Protein AF-A0A1E1WI62-F1 (afdb_monomer_lite)

Foldseek 3Di:
DAWDDDPPDDIGGDDDFDWDFAWDDDPPDTDDPPDDHGPDDTDGQDADPDWDWDWDDDPFKIKIWTWRDHDPFKIKIWIWMWGRDVVDPDIDIDIDIDIGGDD

Secondary structure (DSSP, 8-state):
--EE--TTSPPEE-----EEPPBP--SS----SS---BSSS-EE----SS--EEEEE-SSEEEEEEEEE-SSSEEEEEEEEEE--TTSSS-EEEEEEEEEE--

Radius of gyration: 17.81 Å; chains: 1; bounding box: 37×33×52 Å

pLDDT: mean 84.14, std 9.34, range [53.97, 95.62]

InterPro domains:
  IPR011013 Galactose mutarotase-like domain superfamily [SSF74650] (8-90)

Organism: Pectinophora gossypiella (NCBI:txid13191)

Sequence (103 aa):
LKAVHSPGKETTPLNMEFVLYKSQNTPDNNSGAYLFIPEGPASPLSPDAYPEIVITEGPHKATAYTSLLGPRAAEVLLAITVYNNPSLPQTEVEVSSTVLVDP

Structure (mmCIF, N/CA/C/O backbone):
data_AF-A0A1E1WI62-F1
#
_entry.id   AF-A0A1E1WI62-F1
#
loop_
_atom_site.group_PDB
_atom_site.id
_atom_site.type_symbol
_atom_site.label_atom_id
_atom_site.label_alt_id
_atom_site.label_comp_id
_atom_site.label_asym_id
_atom_site.label_entity_id
_atom_site.label_seq_id
_atom_site.pdbx_PDB_ins_code
_atom_site.Cartn_x
_atom_site.Cartn_y
_atom_site.Cartn_z
_atom_site.occupancy
_atom_site.B_iso_or_equiv
_atom_site.auth_seq_id
_atom_site.auth_comp_id
_atom_site.auth_asym_id
_atom_site.auth_atom_id
_atom_site.pdbx_PDB_model_num
ATOM 1 N N . LEU A 1 1 ? -7.363 4.337 0.007 1.00 82.50 1 LEU A N 1
ATOM 2 C CA . LEU A 1 1 ? -7.890 5.163 1.126 1.00 82.50 1 LEU A CA 1
ATOM 3 C C . LEU A 1 1 ? -8.673 6.337 0.538 1.00 82.50 1 LEU A C 1
ATOM 5 O O . LEU A 1 1 ? -8.274 6.783 -0.528 1.00 82.50 1 LEU A O 1
ATOM 9 N N . LYS A 1 2 ? -9.781 6.777 1.162 1.00 86.94 2 LYS A N 1
ATOM 10 C CA . LYS A 1 2 ? -10.623 7.892 0.658 1.00 86.94 2 LYS A CA 1
ATOM 11 C C . LYS A 1 2 ? -10.724 9.093 1.603 1.00 86.94 2 LYS A C 1
ATOM 13 O O . LYS A 1 2 ? -10.921 10.219 1.153 1.00 86.94 2 LYS A O 1
ATOM 18 N N . ALA A 1 3 ? -10.634 8.858 2.907 1.00 88.81 3 ALA A N 1
ATOM 19 C CA . ALA A 1 3 ? -10.672 9.897 3.923 1.00 88.81 3 ALA A CA 1
ATOM 20 C C . ALA A 1 3 ? -10.122 9.358 5.245 1.00 88.81 3 ALA A C 1
ATOM 22 O O . ALA A 1 3 ? -10.103 8.145 5.464 1.00 88.81 3 ALA A O 1
ATOM 23 N N . VAL A 1 4 ? -9.729 10.272 6.127 1.00 86.50 4 VAL A N 1
ATOM 24 C CA . VAL A 1 4 ? -9.417 10.000 7.530 1.00 86.50 4 VAL A CA 1
ATOM 25 C C . VAL A 1 4 ? -10.346 10.841 8.394 1.00 86.50 4 VAL A C 1
ATOM 27 O O . VAL A 1 4 ? -10.499 12.044 8.176 1.00 86.50 4 VAL A O 1
ATOM 30 N N . HIS A 1 5 ? -10.973 10.201 9.376 1.00 85.81 5 HIS A N 1
ATOM 31 C CA . HIS A 1 5 ? -11.833 10.860 10.348 1.00 85.81 5 HIS A CA 1
ATOM 32 C C . HIS A 1 5 ? -11.244 10.690 11.748 1.00 85.81 5 HIS A C 1
ATOM 34 O O . HIS A 1 5 ? -10.886 9.582 12.144 1.00 85.81 5 HIS A O 1
ATOM 40 N N . SER A 1 6 ? -11.157 11.786 12.500 1.00 81.88 6 SER A N 1
ATOM 41 C CA . SER A 1 6 ? -10.803 11.763 13.919 1.00 81.88 6 SER A CA 1
ATOM 42 C C . SER A 1 6 ? -11.988 12.274 14.739 1.00 81.88 6 SER A C 1
ATOM 44 O O . SER A 1 6 ? -12.578 13.287 14.353 1.00 81.88 6 SER A O 1
ATOM 46 N N . PRO A 1 7 ? -12.323 11.640 15.877 1.00 82.12 7 PRO A N 1
ATOM 47 C CA . PRO A 1 7 ? -13.430 12.087 16.714 1.00 82.12 7 PRO A CA 1
ATOM 48 C C . PRO A 1 7 ? -13.296 13.566 17.100 1.00 82.12 7 PRO A C 1
ATOM 50 O O . PRO A 1 7 ? -12.237 14.009 17.546 1.00 82.12 7 PRO A O 1
ATOM 53 N N . GLY A 1 8 ? -14.369 14.338 16.913 1.00 82.00 8 GLY A N 1
ATOM 54 C CA . GLY A 1 8 ? -14.400 15.770 17.233 1.00 82.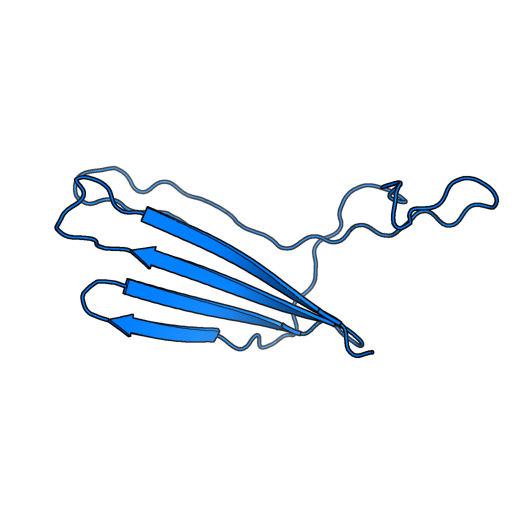00 8 GLY A CA 1
ATOM 55 C C . GLY A 1 8 ? -13.630 16.676 16.263 1.00 82.00 8 GLY A C 1
ATOM 56 O O . GLY A 1 8 ? -13.511 17.869 16.529 1.00 82.00 8 GLY A O 1
ATOM 57 N N . LYS A 1 9 ? -13.118 16.140 15.147 1.00 83.88 9 LYS A N 1
ATOM 58 C CA . LYS A 1 9 ? -12.472 16.908 14.075 1.00 83.88 9 LYS A CA 1
ATOM 59 C C . LYS A 1 9 ? -13.210 16.732 12.751 1.00 83.88 9 LYS A C 1
ATOM 61 O O . LYS A 1 9 ? -13.997 15.804 12.567 1.00 83.88 9 LYS A O 1
ATOM 66 N N . GLU A 1 10 ? -12.932 17.636 11.822 1.00 88.38 10 GLU A N 1
ATOM 67 C CA . GLU A 1 10 ? -13.425 17.533 10.455 1.00 88.38 10 GLU A CA 1
ATOM 68 C C . GLU A 1 10 ? -12.784 16.338 9.732 1.00 88.38 10 GLU A C 1
ATOM 70 O O . GLU A 1 10 ? -11.605 16.021 9.918 1.00 88.38 10 GLU A O 1
ATOM 75 N N . THR A 1 11 ? -13.577 15.651 8.911 1.00 90.38 11 THR A N 1
ATOM 76 C CA . THR A 1 11 ? -13.093 14.559 8.066 1.00 90.38 11 THR A CA 1
ATOM 77 C C . THR A 1 11 ? -12.161 15.115 7.000 1.00 90.38 11 THR A C 1
ATOM 79 O O . THR A 1 11 ? -12.561 15.947 6.192 1.00 90.38 11 THR A O 1
ATOM 82 N N . THR A 1 12 ? -10.929 14.613 6.955 1.00 88.88 12 THR A N 1
ATOM 83 C CA . THR A 1 12 ? -9.954 15.011 5.938 1.00 88.88 12 THR A CA 1
ATOM 84 C C . THR A 1 12 ? -10.054 14.064 4.739 1.00 88.88 12 THR A C 1
ATOM 86 O O . THR A 1 12 ? -9.793 12.866 4.900 1.00 88.88 12 THR A O 1
ATOM 89 N N . PRO A 1 13 ? -10.434 14.544 3.539 1.00 89.81 13 PRO A N 1
ATOM 90 C CA . PRO A 1 13 ? -10.431 13.720 2.336 1.00 89.81 13 PRO A CA 1
ATOM 91 C C . PRO A 1 13 ? -8.995 13.364 1.943 1.00 89.81 13 PRO A C 1
ATOM 93 O O . PRO A 1 13 ? -8.084 14.182 2.051 1.00 89.81 13 PRO A O 1
ATOM 96 N N . LEU A 1 14 ? -8.785 12.130 1.490 1.00 86.94 14 LEU A N 1
ATOM 97 C CA . LEU A 1 14 ? -7.459 11.605 1.176 1.00 86.94 14 LEU A CA 1
ATOM 98 C C . LEU A 1 14 ? -7.598 10.568 0.069 1.00 86.94 14 LEU A C 1
ATOM 100 O O . LEU A 1 14 ? -8.171 9.513 0.311 1.00 86.94 14 LEU A O 1
ATOM 104 N N . ASN A 1 15 ? -7.106 10.857 -1.135 1.00 85.25 15 ASN A N 1
ATOM 105 C CA . ASN A 1 15 ? -7.175 9.914 -2.250 1.00 85.25 15 ASN A CA 1
ATOM 106 C C .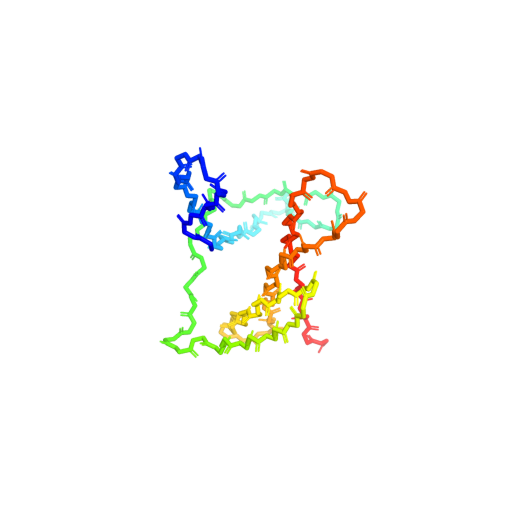 ASN A 1 15 ? -5.831 9.201 -2.416 1.00 85.25 15 ASN A C 1
ATOM 108 O O . ASN A 1 15 ? -4.784 9.842 -2.476 1.00 85.25 15 ASN A O 1
ATOM 112 N N . MET A 1 16 ? -5.872 7.875 -2.454 1.00 85.19 16 MET A N 1
ATOM 113 C CA . MET A 1 16 ? -4.700 7.027 -2.614 1.00 85.19 16 MET A CA 1
ATOM 114 C C . MET A 1 16 ? -4.911 6.129 -3.818 1.00 85.19 16 MET A C 1
ATOM 116 O O . MET A 1 16 ? -5.876 5.364 -3.856 1.00 85.19 16 MET A O 1
ATOM 120 N N . GLU A 1 17 ? -3.978 6.215 -4.758 1.00 83.00 17 GLU A N 1
ATOM 121 C CA . GLU A 1 17 ? -4.035 5.547 -6.051 1.00 83.00 17 GLU A CA 1
ATOM 122 C C . GLU A 1 17 ? -2.718 4.821 -6.319 1.00 83.00 17 GLU A C 1
ATOM 124 O O . GLU A 1 17 ? -1.644 5.291 -5.934 1.00 83.00 17 GLU A O 1
ATOM 129 N N . PHE A 1 18 ? -2.807 3.674 -6.990 1.00 83.19 18 PHE A N 1
ATOM 130 C CA . PHE A 1 18 ? -1.633 2.964 -7.475 1.00 83.19 18 PHE A CA 1
ATOM 131 C C . PHE A 1 18 ? -1.267 3.456 -8.859 1.00 83.19 18 PHE A C 1
ATOM 133 O O . PHE A 1 18 ? -2.110 3.555 -9.750 1.00 83.19 18 PHE A O 1
ATOM 140 N N . VAL A 1 19 ? 0.020 3.718 -9.039 1.00 87.00 19 VAL A N 1
ATOM 141 C CA . VAL A 1 19 ? 0.585 4.135 -10.314 1.00 87.00 19 VAL A CA 1
ATOM 142 C C . VAL A 1 19 ? 1.830 3.319 -10.617 1.00 87.00 19 VAL A C 1
ATOM 144 O O . VAL A 1 19 ? 2.513 2.842 -9.711 1.00 87.00 19 VAL A O 1
ATOM 147 N N . LEU A 1 20 ? 2.127 3.170 -11.902 1.00 87.19 20 LEU A N 1
ATOM 148 C CA . LEU A 1 20 ? 3.299 2.467 -12.400 1.00 87.19 20 LEU A CA 1
ATOM 149 C C . LEU A 1 20 ? 4.108 3.367 -13.330 1.00 87.19 20 LEU A C 1
ATOM 151 O O . LEU A 1 20 ? 3.556 4.095 -14.163 1.00 87.19 20 LEU A O 1
ATOM 155 N N . TYR A 1 21 ? 5.427 3.275 -13.204 1.00 90.12 21 TYR A N 1
ATOM 156 C CA . TYR A 1 21 ? 6.372 3.856 -14.145 1.00 90.12 21 TYR A CA 1
ATOM 157 C C . TYR A 1 21 ? 6.915 2.756 -15.047 1.00 90.12 21 TYR A C 1
ATOM 159 O O . TYR A 1 21 ? 7.362 1.714 -14.567 1.00 90.12 21 TYR A O 1
ATOM 167 N N . LYS A 1 22 ? 6.906 2.995 -16.358 1.00 88.44 22 LYS A N 1
ATOM 168 C CA . LYS A 1 22 ? 7.643 2.151 -17.300 1.00 88.44 22 LYS A CA 1
ATOM 169 C C . LYS A 1 22 ? 9.108 2.562 -17.286 1.00 88.44 22 LYS A C 1
ATOM 171 O O . LYS A 1 22 ? 9.401 3.756 -17.265 1.00 88.44 22 LYS A O 1
ATOM 176 N N . SER A 1 23 ? 10.018 1.592 -17.302 1.00 88.44 23 SER A N 1
ATOM 177 C CA . SER A 1 23 ? 11.441 1.884 -17.485 1.00 88.44 23 SER A CA 1
ATOM 178 C C . SER A 1 23 ? 11.685 2.404 -18.896 1.00 88.44 23 SER A C 1
ATOM 180 O O . SER A 1 23 ? 11.209 1.806 -19.861 1.00 88.44 23 SER A O 1
ATOM 182 N N . GLN A 1 24 ? 12.491 3.457 -19.018 1.00 86.81 24 GLN A N 1
ATOM 183 C CA . GLN A 1 24 ? 13.106 3.813 -20.289 1.00 86.81 24 GLN A CA 1
ATOM 184 C C . GLN A 1 24 ? 13.945 2.631 -20.809 1.00 86.81 24 GLN A C 1
ATOM 186 O O . GLN A 1 24 ? 14.628 1.966 -20.026 1.00 86.81 24 GLN A O 1
ATOM 191 N N . ASN A 1 25 ? 13.865 2.379 -22.120 1.00 84.69 25 ASN A N 1
ATOM 192 C CA . ASN A 1 25 ? 14.613 1.343 -22.840 1.00 84.69 25 ASN A CA 1
ATOM 193 C C . ASN A 1 25 ? 15.345 1.968 -24.042 1.00 84.69 25 ASN A C 1
ATOM 195 O O . ASN A 1 25 ? 14.932 1.837 -25.192 1.00 84.69 25 ASN A O 1
ATOM 199 N N . THR A 1 26 ? 16.417 2.699 -23.754 1.00 87.50 26 THR A N 1
ATOM 200 C CA . THR A 1 26 ? 17.378 3.255 -24.718 1.00 87.50 26 THR A CA 1
ATOM 201 C C . THR A 1 26 ? 18.718 2.510 -24.636 1.00 87.50 26 THR A C 1
ATOM 203 O O . THR A 1 26 ? 18.940 1.776 -23.680 1.00 87.50 26 THR A O 1
ATOM 206 N N . PRO A 1 27 ? 19.639 2.654 -25.602 1.00 83.00 27 PRO A N 1
ATOM 207 C CA . PRO A 1 27 ? 20.902 1.908 -25.576 1.00 83.00 27 PRO A CA 1
ATOM 208 C C . PRO A 1 27 ? 21.765 2.132 -24.320 1.00 83.00 27 PRO A C 1
ATOM 210 O O . PRO A 1 27 ? 22.325 1.168 -23.807 1.00 83.00 27 PRO A O 1
ATOM 213 N N . ASP A 1 28 ? 21.810 3.362 -23.791 1.00 80.50 28 ASP A N 1
ATOM 214 C CA . ASP A 1 28 ? 22.798 3.741 -22.765 1.00 80.50 28 ASP A CA 1
ATOM 215 C C . ASP A 1 28 ? 22.197 4.143 -21.406 1.00 80.50 28 ASP A C 1
ATOM 217 O O . ASP A 1 28 ? 22.886 4.077 -20.392 1.00 80.50 2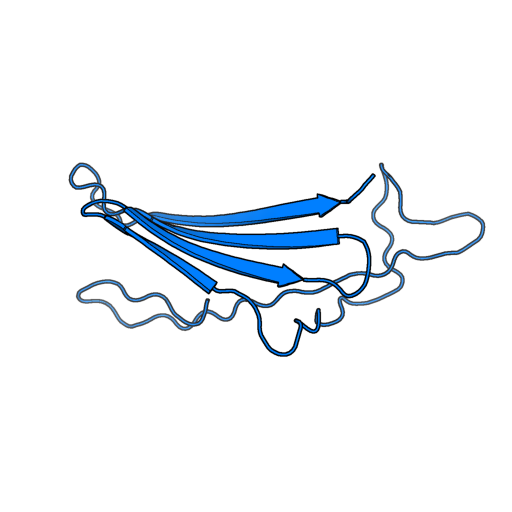8 ASP A O 1
ATOM 221 N N . ASN A 1 29 ? 20.922 4.547 -21.353 1.00 81.00 29 ASN A N 1
ATOM 222 C CA . ASN A 1 29 ? 20.286 5.072 -20.138 1.00 81.00 29 ASN A CA 1
ATOM 223 C C . ASN A 1 29 ? 18.949 4.380 -19.867 1.00 81.00 29 ASN A C 1
ATOM 225 O O . ASN A 1 29 ? 17.903 4.790 -20.374 1.00 81.00 29 ASN A O 1
ATOM 229 N N . ASN A 1 30 ? 18.995 3.342 -19.035 1.00 86.75 30 ASN A N 1
ATOM 230 C CA . ASN A 1 30 ? 17.831 2.559 -18.627 1.00 86.75 30 ASN A CA 1
ATOM 231 C C . ASN A 1 30 ? 17.693 2.558 -17.112 1.00 86.75 30 ASN A C 1
ATOM 233 O O . ASN A 1 30 ? 18.688 2.696 -16.394 1.00 86.75 30 ASN A O 1
ATOM 237 N N . SER A 1 31 ? 16.468 2.357 -16.621 1.00 89.56 31 SER A N 1
ATOM 238 C CA . SER A 1 31 ? 16.315 2.034 -15.205 1.00 89.56 31 SER A CA 1
ATOM 239 C C . SER A 1 31 ? 16.986 0.698 -14.897 1.00 89.56 31 SER A C 1
ATOM 241 O O . SER A 1 31 ? 17.039 -0.209 -15.727 1.00 89.56 31 SER A O 1
ATOM 243 N N . GLY A 1 32 ? 17.465 0.561 -13.671 1.00 87.50 32 GLY A N 1
ATOM 244 C CA . GLY A 1 32 ? 18.024 -0.676 -13.147 1.00 87.50 32 GLY A CA 1
ATOM 245 C C . GLY A 1 32 ? 18.105 -0.609 -11.630 1.00 87.50 32 GLY A C 1
ATOM 246 O O . GLY A 1 32 ? 17.473 0.238 -11.008 1.00 87.50 32 GLY A O 1
ATOM 247 N N . ALA A 1 33 ? 18.928 -1.464 -11.022 1.00 87.94 33 ALA A N 1
ATOM 248 C CA . ALA A 1 33 ? 19.069 -1.502 -9.563 1.00 87.94 33 ALA A CA 1
ATOM 249 C C . ALA A 1 33 ? 19.566 -0.175 -8.946 1.00 87.94 33 ALA A C 1
ATOM 251 O O . ALA A 1 33 ? 19.320 0.083 -7.772 1.00 87.94 33 ALA A O 1
ATOM 252 N N . TYR A 1 34 ? 20.264 0.657 -9.727 1.00 88.56 34 TYR A N 1
ATOM 253 C CA . TYR A 1 34 ? 20.896 1.893 -9.249 1.00 88.56 34 TYR A CA 1
ATOM 254 C C . TYR A 1 34 ? 20.192 3.168 -9.710 1.00 88.56 34 TYR A C 1
ATOM 256 O O . TYR A 1 34 ? 20.202 4.167 -8.996 1.00 88.56 34 TYR A O 1
ATOM 264 N N . LEU A 1 35 ? 19.629 3.155 -10.919 1.00 91.00 35 LEU A N 1
ATOM 265 C CA . LEU A 1 35 ? 19.071 4.340 -11.558 1.00 91.00 35 LEU A CA 1
ATOM 266 C C . LEU A 1 35 ? 17.577 4.148 -11.785 1.00 91.00 35 LEU A C 1
ATOM 268 O O . LEU A 1 35 ? 17.148 3.124 -12.313 1.00 91.00 35 LEU A O 1
ATOM 272 N N . PHE A 1 36 ? 16.801 5.166 -11.423 1.00 92.56 36 PHE A N 1
ATOM 273 C CA . PHE A 1 36 ? 15.386 5.267 -11.750 1.00 92.56 36 PHE A CA 1
ATOM 274 C C . PHE A 1 36 ? 15.216 6.263 -12.903 1.00 92.56 36 PHE A C 1
ATOM 276 O O . PHE A 1 36 ? 15.288 7.474 -12.704 1.00 92.56 36 PHE A O 1
ATOM 283 N N . ILE A 1 37 ? 15.043 5.739 -14.117 1.00 93.19 37 ILE A N 1
ATOM 284 C CA . ILE A 1 37 ? 14.904 6.490 -15.372 1.00 93.19 37 ILE A CA 1
ATOM 285 C C . ILE A 1 37 ? 13.585 6.062 -16.038 1.00 93.19 37 ILE A C 1
ATOM 287 O O . ILE A 1 37 ? 13.566 5.111 -16.833 1.00 93.19 37 ILE A O 1
ATOM 291 N N . PRO A 1 38 ? 12.455 6.687 -15.670 1.00 93.19 38 PRO A N 1
ATOM 292 C CA . PRO A 1 38 ? 11.165 6.337 -16.239 1.00 93.19 38 PRO A CA 1
ATOM 293 C C . PRO A 1 38 ?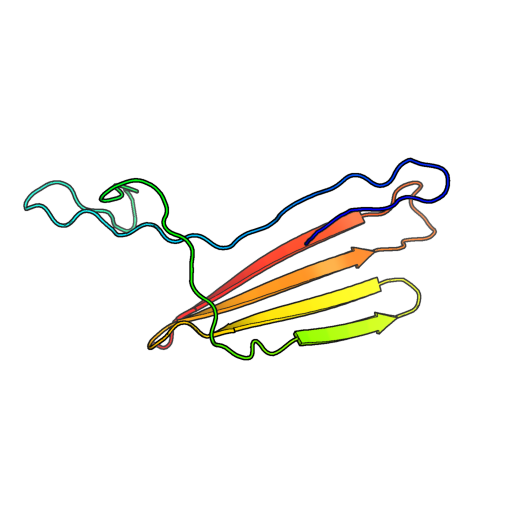 11.031 6.856 -17.677 1.00 93.19 38 PRO A C 1
ATOM 295 O O . PRO A 1 38 ? 11.525 7.928 -18.009 1.00 93.19 38 PRO A O 1
ATOM 298 N N . GLU A 1 39 ? 10.306 6.122 -18.519 1.00 92.25 39 GLU A N 1
ATOM 299 C CA . GLU A 1 39 ? 9.980 6.514 -19.901 1.00 92.25 39 GLU A CA 1
ATOM 300 C C . GLU A 1 39 ? 9.127 7.799 -19.954 1.00 92.25 39 GLU A C 1
ATOM 302 O O . GLU A 1 39 ? 9.137 8.534 -20.939 1.00 92.25 39 GLU A O 1
ATOM 307 N N . GLY A 1 40 ? 8.391 8.088 -18.877 1.00 91.81 40 GLY A N 1
ATOM 308 C CA . GLY A 1 40 ? 7.527 9.255 -18.760 1.00 91.81 40 GLY A CA 1
ATOM 309 C C . GLY A 1 40 ? 6.814 9.330 -17.406 1.00 91.81 40 GLY A C 1
ATOM 310 O O . GLY A 1 40 ? 7.227 8.667 -16.451 1.00 91.81 40 GLY A O 1
ATOM 311 N N . PRO A 1 41 ? 5.743 10.139 -17.300 1.00 94.88 41 PRO A N 1
ATOM 312 C CA . PRO A 1 41 ? 4.930 10.237 -16.091 1.00 94.88 41 PRO A CA 1
ATOM 313 C C . PRO A 1 41 ? 4.330 8.894 -15.666 1.00 94.88 41 PRO A C 1
ATOM 315 O O . PRO A 1 41 ? 4.132 7.993 -16.484 1.00 94.88 41 PRO A O 1
ATOM 318 N N . ALA A 1 42 ? 3.992 8.784 -14.381 1.00 92.06 42 ALA A N 1
ATOM 319 C CA . ALA A 1 42 ? 3.320 7.606 -13.854 1.00 92.06 42 ALA A CA 1
ATOM 320 C C . ALA A 1 42 ? 1.968 7.404 -14.550 1.00 92.06 42 ALA A C 1
ATOM 322 O O . ALA A 1 42 ? 1.227 8.360 -14.785 1.00 92.06 42 ALA A O 1
ATOM 323 N N . SER A 1 43 ? 1.635 6.151 -14.840 1.00 90.38 43 SER A N 1
ATOM 324 C CA . SER A 1 43 ? 0.329 5.772 -15.379 1.00 90.38 43 SER A CA 1
ATOM 325 C C . SER A 1 43 ? -0.493 5.051 -14.311 1.00 90.38 43 SER A C 1
ATOM 327 O O . SER A 1 43 ? 0.095 4.329 -13.501 1.00 90.38 43 SER A O 1
ATOM 329 N N . PRO A 1 44 ? -1.825 5.229 -14.271 1.00 87.31 44 PRO A N 1
ATOM 330 C CA . PRO A 1 44 ? -2.670 4.505 -13.329 1.00 87.31 44 PRO A CA 1
ATOM 331 C C . PRO A 1 44 ? -2.496 2.993 -13.483 1.00 87.31 44 PRO A C 1
ATOM 333 O O . PRO A 1 44 ? -2.547 2.465 -14.597 1.00 87.31 44 PRO A O 1
ATOM 336 N N . LEU A 1 45 ? -2.311 2.291 -12.366 1.00 79.25 45 LEU A N 1
ATOM 337 C CA . LEU A 1 45 ? -2.392 0.836 -12.347 1.00 79.25 45 LEU A CA 1
ATOM 338 C C . LEU A 1 45 ? -3.871 0.456 -12.387 1.00 79.25 45 LEU A C 1
ATOM 340 O O . LEU A 1 45 ? -4.604 0.753 -11.446 1.00 79.25 45 LEU A O 1
ATOM 344 N N . SER A 1 46 ? -4.313 -0.179 -13.474 1.00 72.88 46 SER A N 1
ATOM 345 C CA . SER A 1 46 ? -5.670 -0.726 -13.538 1.00 72.88 46 SER A CA 1
ATOM 346 C C . SER A 1 46 ? -5.722 -1.985 -12.675 1.00 72.88 46 SER A C 1
ATOM 348 O O . SER A 1 46 ? -5.068 -2.964 -13.042 1.00 72.88 46 SER A O 1
ATOM 350 N N . PRO A 1 47 ? -6.463 -1.993 -11.554 1.00 67.69 47 PRO A N 1
ATOM 351 C CA . PRO A 1 47 ? -6.736 -3.238 -10.854 1.00 67.69 47 PRO A CA 1
ATOM 352 C C . PRO A 1 47 ? -7.552 -4.179 -11.736 1.00 67.69 47 PRO A C 1
ATOM 354 O O . PRO A 1 47 ? -8.261 -3.734 -12.648 1.00 67.69 47 PRO A O 1
ATOM 357 N N . ASP A 1 48 ? -7.501 -5.468 -11.415 1.00 68.56 48 ASP A N 1
ATOM 358 C CA . ASP A 1 48 ? -8.507 -6.415 -11.879 1.00 68.56 48 ASP A CA 1
ATOM 359 C C . ASP A 1 48 ? -9.918 -5.943 -11.501 1.00 68.56 48 ASP A C 1
ATOM 361 O O . ASP A 1 48 ? -10.123 -5.198 -10.540 1.00 68.56 48 ASP A O 1
ATOM 365 N N . ALA A 1 49 ? -10.916 -6.401 -12.259 1.00 68.19 49 ALA A N 1
ATOM 366 C CA . ALA A 1 49 ? -12.309 -5.986 -12.081 1.00 68.19 49 ALA A CA 1
ATOM 367 C C . ALA A 1 49 ? -12.877 -6.294 -10.677 1.00 68.19 49 ALA A C 1
ATOM 369 O O . ALA A 1 49 ? -13.867 -5.682 -10.276 1.00 68.19 49 ALA A O 1
ATOM 370 N N . TYR A 1 50 ? -12.254 -7.217 -9.935 1.00 72.69 50 TYR A N 1
ATOM 371 C CA . TYR A 1 50 ? -12.696 -7.676 -8.618 1.00 72.69 50 TYR A CA 1
ATOM 372 C C . TYR A 1 50 ? -11.497 -7.862 -7.668 1.00 72.69 50 TYR A C 1
ATOM 374 O O . TYR A 1 50 ? -11.068 -8.996 -7.457 1.00 72.69 50 TYR A O 1
ATOM 382 N N . PRO A 1 51 ? -10.922 -6.780 -7.105 1.00 76.94 51 PRO A N 1
ATOM 383 C CA . PRO A 1 51 ? -9.833 -6.909 -6.143 1.00 76.94 51 PRO A CA 1
ATOM 384 C C . PRO A 1 51 ? -10.340 -7.571 -4.859 1.00 76.94 51 PRO A C 1
ATOM 386 O O . PRO A 1 51 ? -11.405 -7.219 -4.342 1.00 76.94 51 PRO A O 1
ATOM 389 N N . GLU A 1 52 ? -9.571 -8.520 -4.330 1.00 81.44 52 GLU A N 1
ATOM 390 C CA . GLU A 1 52 ? -9.880 -9.136 -3.044 1.00 81.44 52 GLU A CA 1
ATOM 391 C C . GLU A 1 52 ? -9.531 -8.167 -1.910 1.00 81.44 52 GLU A C 1
ATOM 393 O O . GLU A 1 52 ? -8.424 -7.618 -1.850 1.00 81.44 52 GLU A O 1
ATOM 398 N N . ILE A 1 53 ? -10.497 -7.951 -1.014 1.00 87.12 53 ILE A N 1
ATOM 399 C CA . ILE A 1 53 ? -10.340 -7.116 0.175 1.00 87.12 53 ILE A CA 1
ATOM 400 C C . ILE A 1 53 ? -10.574 -7.985 1.404 1.00 87.12 53 ILE A C 1
ATOM 402 O O . ILE A 1 53 ? -11.657 -8.541 1.580 1.00 87.12 53 ILE A O 1
ATOM 406 N N . VAL A 1 54 ? -9.573 -8.051 2.279 1.00 91.38 54 VAL A N 1
ATOM 407 C CA . VAL A 1 54 ? -9.649 -8.768 3.556 1.00 91.38 54 VAL A CA 1
ATOM 408 C C . VAL A 1 54 ? -9.568 -7.755 4.685 1.00 91.38 54 VAL A C 1
ATOM 410 O O . VAL A 1 54 ? -8.666 -6.923 4.715 1.00 91.38 54 VAL A O 1
ATOM 413 N N . ILE A 1 55 ? -10.506 -7.817 5.627 1.00 94.44 55 ILE A N 1
ATOM 414 C CA . ILE A 1 55 ? -10.534 -6.927 6.788 1.00 94.44 55 ILE A CA 1
ATOM 415 C C . ILE A 1 55 ? -10.357 -7.768 8.047 1.00 94.44 55 ILE A C 1
ATOM 417 O O . ILE A 1 55 ? -11.109 -8.711 8.286 1.00 94.44 55 ILE A O 1
ATOM 421 N N . THR A 1 56 ? -9.378 -7.389 8.862 1.00 95.50 56 THR A N 1
ATOM 422 C CA . THR A 1 56 ? -9.126 -7.975 10.177 1.00 95.50 56 THR A CA 1
ATOM 423 C C . THR A 1 56 ? -9.330 -6.903 11.233 1.00 95.50 56 THR A C 1
ATOM 425 O O . THR A 1 56 ? -8.597 -5.917 11.257 1.00 95.50 56 THR A O 1
ATOM 428 N N . GLU A 1 57 ? -10.292 -7.101 12.132 1.00 95.62 57 GLU A N 1
ATOM 429 C CA . GLU A 1 57 ? -10.604 -6.157 13.207 1.00 95.62 57 GLU A CA 1
ATOM 430 C C . GLU A 1 57 ? -10.346 -6.763 14.583 1.00 95.62 57 GLU A C 1
ATOM 432 O O . GLU A 1 57 ? -10.646 -7.924 14.859 1.00 95.62 57 GLU A O 1
ATOM 437 N N . GLY A 1 58 ? -9.803 -5.938 15.467 1.00 93.19 58 GLY A N 1
ATOM 438 C CA . GLY A 1 58 ? -9.590 -6.244 16.866 1.00 93.19 58 GLY A CA 1
ATOM 439 C C . GLY A 1 58 ? -9.703 -4.982 17.723 1.00 93.19 58 GLY A C 1
ATOM 440 O O . GLY A 1 58 ? -9.758 -3.866 17.205 1.00 93.19 58 GLY A O 1
ATOM 441 N N . PRO A 1 59 ? -9.700 -5.133 19.056 1.00 89.75 59 PRO A N 1
ATOM 442 C CA . PRO A 1 59 ? -9.981 -4.035 19.986 1.00 89.75 59 PRO A CA 1
ATOM 443 C C . PRO A 1 59 ? -8.962 -2.884 19.935 1.00 89.75 59 PRO A C 1
ATOM 445 O O . PRO A 1 59 ? -9.296 -1.753 20.278 1.00 89.75 59 PRO A O 1
ATOM 448 N N . HIS A 1 60 ? -7.729 -3.156 19.498 1.00 89.38 60 HIS A N 1
ATOM 449 C CA . HIS A 1 60 ? -6.634 -2.174 19.461 1.00 89.38 60 HIS A CA 1
ATOM 450 C C . HIS A 1 60 ? -6.016 -1.987 18.073 1.00 89.38 60 HIS A C 1
ATOM 452 O O . HIS A 1 60 ? -5.146 -1.136 17.894 1.00 89.38 60 HIS A O 1
ATOM 458 N N . LYS A 1 61 ? -6.431 -2.791 17.093 1.00 92.31 61 LYS A N 1
ATOM 459 C CA . LYS A 1 61 ? -5.855 -2.817 15.750 1.00 92.31 61 LYS A CA 1
ATOM 460 C C . LYS A 1 61 ? -6.919 -3.262 14.761 1.00 92.31 61 LYS A C 1
ATOM 462 O O . LYS A 1 61 ? -7.542 -4.298 14.974 1.00 92.31 61 LYS A O 1
ATOM 467 N N . ALA A 1 62 ? -7.060 -2.528 13.668 1.00 94.62 62 ALA A N 1
ATOM 468 C CA . ALA A 1 62 ? -7.807 -2.963 12.498 1.00 94.62 62 ALA A CA 1
ATOM 469 C C . ALA A 1 62 ? -6.921 -2.832 11.260 1.00 94.62 62 ALA A C 1
ATOM 471 O O . ALA A 1 62 ? -6.237 -1.822 11.106 1.00 94.62 62 ALA A O 1
ATOM 472 N N . THR A 1 63 ? -6.929 -3.831 10.384 1.00 95.19 63 THR A N 1
ATOM 473 C CA . THR A 1 63 ? -6.172 -3.817 9.131 1.00 95.19 63 THR A CA 1
ATOM 474 C C . THR A 1 63 ? -7.081 -4.182 7.968 1.00 95.19 63 THR A C 1
ATOM 476 O O . THR A 1 63 ? -7.752 -5.210 8.001 1.00 95.19 63 THR A O 1
ATOM 479 N N . ALA A 1 64 ? -7.070 -3.355 6.926 1.00 93.19 64 ALA A N 1
ATOM 480 C CA . ALA A 1 64 ? -7.655 -3.659 5.631 1.00 93.19 64 ALA A CA 1
ATOM 481 C C . ALA A 1 64 ? -6.536 -4.001 4.644 1.00 93.19 64 ALA A C 1
ATOM 483 O O . ALA A 1 64 ? -5.655 -3.180 4.388 1.00 93.19 64 ALA A O 1
ATOM 484 N N . TYR A 1 65 ? -6.589 -5.203 4.090 1.00 89.88 65 TYR A N 1
ATOM 485 C CA . TYR A 1 65 ? -5.729 -5.671 3.017 1.00 89.88 65 TYR A CA 1
ATOM 486 C C . TYR A 1 65 ? -6.481 -5.551 1.697 1.00 89.88 65 TYR A C 1
ATOM 488 O O . TYR A 1 65 ? -7.643 -5.941 1.614 1.00 89.88 65 TYR A O 1
ATOM 496 N N . THR A 1 66 ? -5.827 -5.042 0.663 1.00 86.38 66 THR A N 1
ATOM 497 C CA . THR A 1 66 ? -6.318 -5.116 -0.714 1.00 86.38 66 THR A CA 1
ATOM 498 C C . THR A 1 66 ? -5.202 -5.659 -1.584 1.00 86.38 66 THR A C 1
ATOM 500 O O . THR A 1 66 ? -4.097 -5.117 -1.589 1.00 86.38 66 THR A O 1
ATOM 503 N N . SER A 1 67 ? -5.492 -6.741 -2.302 1.00 75.19 67 SER A N 1
ATOM 504 C CA . SER A 1 67 ? -4.592 -7.255 -3.330 1.00 75.19 67 SER A CA 1
ATOM 505 C C . SER A 1 67 ? -4.968 -6.637 -4.668 1.00 75.19 67 SER A C 1
ATOM 507 O O . SER A 1 67 ? -6.133 -6.649 -5.073 1.00 75.19 67 SER A O 1
ATOM 509 N N . LEU A 1 68 ? -3.982 -6.058 -5.340 1.00 69.69 68 LEU A N 1
ATOM 510 C CA . LEU A 1 68 ? -4.070 -5.678 -6.737 1.00 69.69 68 LEU A CA 1
ATOM 511 C C . LEU A 1 68 ? -3.291 -6.732 -7.507 1.00 69.69 68 LEU A C 1
ATOM 513 O O . LEU A 1 68 ? -2.058 -6.708 -7.568 1.00 69.69 68 LEU A O 1
ATOM 517 N N . LEU A 1 69 ? -4.034 -7.678 -8.068 1.00 63.41 69 LEU A N 1
ATOM 518 C CA . LEU A 1 69 ? -3.487 -8.653 -8.992 1.00 63.41 69 LEU A CA 1
ATOM 519 C C . LEU A 1 69 ? -3.140 -7.909 -10.285 1.00 63.41 69 LEU A C 1
ATOM 521 O O . LEU A 1 69 ? -4.002 -7.350 -10.964 1.00 63.41 69 LEU A O 1
ATOM 525 N N . GLY A 1 70 ? -1.840 -7.802 -10.561 1.00 57.94 70 GLY A N 1
ATOM 526 C CA . GLY A 1 70 ? -1.334 -7.281 -11.822 1.00 57.94 70 GLY A CA 1
ATOM 527 C C . GLY A 1 70 ? -1.430 -8.360 -12.908 1.00 57.94 70 GLY A C 1
ATOM 528 O O . GLY A 1 70 ? -1.278 -9.541 -12.602 1.00 57.94 70 GLY A O 1
ATOM 529 N N . PRO A 1 71 ? -1.611 -8.008 -14.193 1.00 54.41 71 PRO A N 1
ATOM 530 C CA . PRO A 1 71 ? -2.049 -8.975 -15.191 1.00 54.41 71 PRO A CA 1
ATOM 531 C C . PRO A 1 71 ? -1.117 -10.149 -15.541 1.00 54.41 71 PRO A C 1
ATOM 533 O O . PRO A 1 71 ? -1.503 -10.842 -16.482 1.00 54.41 71 PRO A O 1
ATOM 536 N N . ARG A 1 72 ? 0.075 -10.386 -14.936 1.00 54.00 72 ARG A N 1
ATOM 537 C CA . ARG A 1 72 ? 0.947 -11.517 -15.377 1.00 54.00 72 ARG A CA 1
ATOM 538 C C . ARG A 1 72 ? 2.259 -11.898 -14.645 1.00 54.00 72 ARG A C 1
ATOM 540 O O . ARG A 1 72 ? 2.887 -12.824 -15.144 1.00 54.00 72 ARG A O 1
ATOM 547 N N . ALA A 1 73 ? 2.724 -11.262 -13.561 1.00 62.31 73 ALA A N 1
ATOM 548 C CA . ALA A 1 73 ? 4.010 -11.676 -12.930 1.00 62.31 73 ALA A CA 1
ATOM 549 C C . ALA A 1 73 ? 4.276 -11.157 -11.503 1.00 62.31 73 ALA A C 1
ATOM 551 O O . ALA A 1 73 ? 5.251 -11.560 -10.869 1.00 62.31 73 ALA A O 1
ATOM 552 N N . ALA A 1 74 ? 3.470 -10.214 -11.014 1.00 68.88 74 ALA A N 1
ATOM 553 C CA . ALA A 1 74 ? 3.667 -9.628 -9.700 1.00 68.88 74 ALA A CA 1
ATOM 554 C C . ALA A 1 74 ? 2.328 -9.247 -9.069 1.00 68.88 74 ALA A C 1
ATOM 556 O O . ALA A 1 74 ? 1.437 -8.731 -9.752 1.00 68.88 74 ALA A O 1
ATOM 557 N N . GLU A 1 75 ? 2.219 -9.471 -7.767 1.00 78.06 75 GLU A N 1
ATOM 558 C CA . GLU A 1 75 ? 1.082 -9.064 -6.950 1.00 78.06 75 GLU A CA 1
ATOM 559 C C . GLU A 1 75 ? 1.479 -7.873 -6.086 1.00 78.06 75 GLU A C 1
ATOM 561 O O . GLU A 1 75 ? 2.545 -7.862 -5.464 1.00 78.06 75 GLU A O 1
ATOM 566 N N . VAL A 1 76 ? 0.617 -6.857 -6.039 1.00 80.19 76 VAL A N 1
ATOM 567 C CA . VAL A 1 76 ? 0.799 -5.709 -5.149 1.00 80.19 76 VAL A CA 1
ATOM 568 C C . VAL A 1 76 ? -0.231 -5.806 -4.036 1.00 80.19 76 VAL A C 1
ATOM 570 O O . VAL A 1 76 ? -1.423 -5.612 -4.263 1.00 80.19 76 VAL A O 1
ATOM 573 N N . LEU A 1 77 ? 0.228 -6.084 -2.820 1.00 85.62 77 LEU A N 1
ATOM 574 C CA . LEU A 1 77 ? -0.606 -6.101 -1.626 1.00 85.62 77 LEU A CA 1
ATOM 575 C C . LEU A 1 77 ? -0.464 -4.776 -0.882 1.00 85.62 77 LEU A C 1
ATOM 577 O O . LEU A 1 77 ? 0.634 -4.391 -0.487 1.00 85.62 77 LEU A O 1
ATOM 581 N N . LEU A 1 78 ? -1.582 -4.106 -0.628 1.00 88.19 78 LEU A N 1
ATOM 582 C CA . LEU A 1 78 ? -1.648 -2.946 0.251 1.00 88.19 78 LEU A CA 1
ATOM 583 C C . LEU A 1 78 ? -2.301 -3.340 1.566 1.00 88.19 78 LEU A C 1
ATOM 585 O O . LEU A 1 78 ? -3.413 -3.862 1.568 1.00 88.19 78 LEU A O 1
ATOM 589 N N . ALA A 1 79 ? -1.655 -3.012 2.675 1.00 91.44 79 ALA A N 1
ATOM 590 C CA . ALA A 1 79 ? -2.237 -3.085 4.001 1.00 91.44 79 ALA A CA 1
ATOM 591 C C . ALA A 1 79 ? -2.380 -1.671 4.574 1.00 91.44 79 ALA A C 1
ATOM 593 O O . ALA A 1 79 ? -1.418 -0.909 4.662 1.00 91.44 79 ALA A O 1
ATOM 594 N N . ILE A 1 80 ? -3.598 -1.320 4.974 1.00 92.81 80 ILE A N 1
ATOM 595 C CA . ILE A 1 80 ? -3.897 -0.094 5.713 1.00 92.81 80 ILE A CA 1
ATOM 596 C C . ILE A 1 80 ? -4.285 -0.517 7.120 1.00 92.81 80 ILE A C 1
ATOM 598 O O . ILE A 1 80 ? -5.320 -1.152 7.312 1.00 92.81 80 ILE A O 1
ATOM 602 N N . THR A 1 81 ? -3.463 -0.165 8.099 1.00 93.69 81 THR A N 1
ATOM 603 C CA . THR A 1 81 ? -3.691 -0.492 9.503 1.00 93.69 81 THR A CA 1
ATOM 604 C C . THR A 1 81 ? -3.980 0.765 10.301 1.00 93.69 81 THR A C 1
ATOM 606 O O . THR A 1 81 ? -3.283 1.766 10.169 1.00 93.69 81 THR A O 1
ATOM 609 N N . VAL A 1 82 ? -4.985 0.697 11.167 1.00 92.19 82 VAL A N 1
ATOM 610 C CA . VAL A 1 82 ? -5.271 1.709 12.181 1.00 92.19 82 VAL A CA 1
ATOM 611 C C . VAL A 1 82 ? -5.013 1.098 13.550 1.00 92.19 82 VAL A C 1
ATOM 613 O O . VAL A 1 82 ? -5.570 0.049 13.885 1.00 92.19 82 VAL A O 1
ATOM 616 N N . TYR A 1 83 ? -4.182 1.766 14.342 1.00 91.19 83 TYR A N 1
ATOM 617 C CA . TYR A 1 83 ? -3.901 1.396 15.721 1.00 91.19 83 TYR A CA 1
ATOM 618 C C . TYR A 1 83 ? -4.639 2.332 16.670 1.00 91.19 83 TYR A C 1
ATOM 620 O O . TYR A 1 83 ? -4.562 3.558 16.563 1.00 91.19 83 TYR A O 1
ATOM 628 N N . ASN A 1 84 ? -5.327 1.729 17.633 1.00 85.81 84 ASN A N 1
ATOM 629 C CA . ASN A 1 84 ? -5.933 2.421 18.757 1.00 85.81 84 ASN A CA 1
ATOM 630 C C . ASN A 1 84 ? -5.227 1.978 20.040 1.00 85.81 84 ASN A C 1
ATOM 632 O O . ASN A 1 84 ? -5.720 1.127 20.788 1.00 85.81 84 ASN A O 1
ATOM 636 N N . ASN A 1 85 ? -4.020 2.508 20.235 1.00 83.75 85 ASN A N 1
ATOM 637 C CA . ASN A 1 85 ? -3.223 2.244 21.421 1.00 83.75 85 ASN A CA 1
ATOM 638 C C . ASN A 1 85 ? -3.729 3.124 22.579 1.00 83.75 85 ASN A C 1
ATOM 640 O O . ASN A 1 85 ? -3.538 4.338 22.530 1.00 83.75 85 ASN A O 1
ATOM 644 N N . PRO A 1 86 ? -4.320 2.545 23.641 1.00 82.75 86 PRO A N 1
ATOM 645 C CA . PRO A 1 86 ? -4.868 3.324 24.753 1.00 82.75 86 PRO A CA 1
ATOM 646 C C . PRO A 1 86 ? -3.795 4.073 25.559 1.00 82.75 86 PRO A C 1
ATOM 648 O O . PRO A 1 86 ? -4.125 4.968 26.332 1.00 82.75 86 PRO A O 1
ATOM 651 N N . SER A 1 87 ? -2.520 3.716 25.391 1.00 87.12 87 SER A N 1
ATOM 652 C CA . SER A 1 87 ? -1.390 4.356 26.068 1.00 87.12 87 SER A CA 1
ATOM 653 C C . SER A 1 87 ? -0.840 5.574 25.317 1.00 87.12 87 SER A C 1
ATOM 655 O O . SER A 1 87 ? 0.040 6.253 25.845 1.00 87.12 87 SER A O 1
ATOM 657 N N . LEU A 1 88 ? -1.309 5.847 24.093 1.00 84.19 88 LEU A N 1
ATOM 658 C CA . LEU A 1 88 ? -0.862 6.975 23.275 1.00 84.19 88 LEU A CA 1
ATOM 659 C C . LEU A 1 88 ? -2.008 7.976 23.065 1.00 84.19 88 LEU A C 1
ATOM 661 O O . LEU A 1 88 ? -3.153 7.573 22.876 1.00 84.19 88 LEU A O 1
ATOM 665 N N . PRO A 1 89 ? -1.726 9.291 23.071 1.00 83.75 89 PRO A N 1
ATOM 666 C CA . PRO A 1 89 ? -2.755 10.310 22.872 1.00 83.75 89 PRO A CA 1
ATOM 667 C C . PRO A 1 89 ? -3.208 10.441 21.408 1.00 83.75 89 PRO A C 1
ATOM 669 O O . PRO A 1 89 ? -4.172 11.158 21.135 1.00 83.75 89 PRO A O 1
ATOM 672 N N . GLN A 1 90 ? -2.519 9.791 20.464 1.00 81.69 90 GLN A N 1
ATOM 673 C CA . GLN A 1 90 ? -2.820 9.833 19.036 1.00 81.69 90 GLN A CA 1
ATOM 674 C C . GLN A 1 90 ? -3.261 8.475 18.477 1.00 81.69 90 GLN A C 1
ATOM 676 O O . GLN A 1 90 ? -2.814 7.422 18.923 1.00 81.69 90 GLN A O 1
ATOM 681 N N . THR A 1 91 ? -4.089 8.523 17.432 1.00 80.00 91 THR A N 1
ATOM 682 C CA . THR A 1 91 ? -4.328 7.389 16.533 1.00 80.00 91 THR A CA 1
ATOM 683 C C . THR A 1 91 ? -3.189 7.295 15.529 1.00 80.00 91 THR A C 1
ATOM 685 O O . THR A 1 91 ? -2.764 8.310 14.975 1.00 80.00 91 THR A O 1
ATOM 688 N N . GLU A 1 92 ? -2.733 6.079 15.259 1.00 87.94 92 GLU A N 1
ATOM 689 C CA . GLU A 1 92 ? -1.667 5.826 14.295 1.00 87.94 92 GLU A CA 1
ATOM 690 C C . GLU A 1 92 ? -2.249 5.090 13.091 1.00 87.94 92 GLU A C 1
ATOM 692 O O . GLU A 1 92 ? -3.015 4.136 13.239 1.00 87.94 92 GLU A O 1
ATOM 697 N N . VAL A 1 93 ? -1.903 5.558 11.893 1.00 88.88 93 VAL A N 1
ATOM 698 C CA . VAL A 1 93 ? -2.282 4.920 10.633 1.00 88.88 93 VAL A CA 1
ATOM 699 C C . VAL A 1 93 ? -1.006 4.490 9.932 1.00 88.88 93 VAL A C 1
ATOM 701 O O . VAL A 1 93 ? -0.146 5.315 9.637 1.00 88.88 93 VAL A O 1
ATOM 704 N N . GLU A 1 94 ? -0.892 3.198 9.664 1.00 90.44 94 GLU A N 1
ATOM 705 C CA . GLU A 1 94 ? 0.201 2.607 8.906 1.00 90.44 94 GLU A CA 1
ATOM 706 C C . GLU A 1 94 ? -0.318 2.204 7.528 1.00 90.44 94 GLU A C 1
ATOM 708 O O . GLU A 1 94 ? -1.352 1.546 7.402 1.00 90.44 94 GLU A O 1
ATOM 713 N N . VAL A 1 95 ? 0.410 2.602 6.491 1.00 90.00 95 VAL A N 1
ATOM 714 C CA . VAL A 1 95 ? 0.137 2.210 5.110 1.00 90.00 95 VAL A CA 1
ATOM 715 C C . VAL A 1 95 ? 1.374 1.493 4.603 1.00 90.00 95 VAL A C 1
ATOM 717 O O . VAL A 1 95 ? 2.427 2.112 4.452 1.00 90.00 95 VAL A O 1
ATOM 720 N N . SER A 1 96 ? 1.251 0.197 4.349 1.00 90.06 96 SER A N 1
ATOM 721 C CA . SER A 1 96 ? 2.345 -0.638 3.863 1.00 90.06 96 SER A CA 1
ATOM 722 C C . SER A 1 96 ? 1.975 -1.296 2.539 1.00 90.06 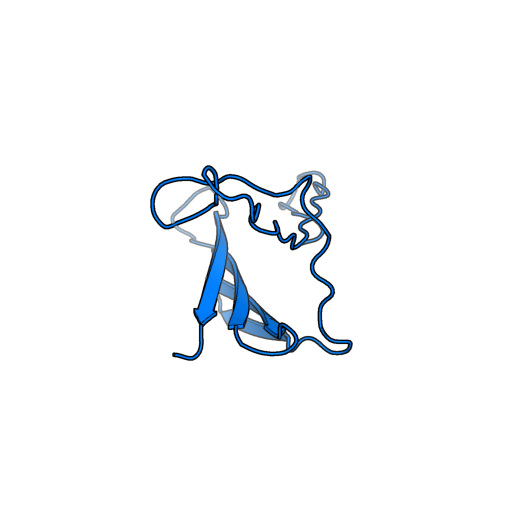96 SER A C 1
ATOM 724 O O . SER A 1 96 ? 0.865 -1.786 2.352 1.00 90.06 96 SER A O 1
ATOM 726 N N . SER A 1 97 ? 2.916 -1.275 1.597 1.00 86.69 97 SER A N 1
ATOM 727 C CA . SER A 1 97 ? 2.785 -1.915 0.289 1.00 86.69 97 SER A CA 1
ATOM 728 C C . SER A 1 97 ? 3.841 -3.004 0.169 1.00 86.69 97 SER A C 1
ATOM 730 O O . SER A 1 97 ? 5.005 -2.776 0.495 1.00 86.69 97 SER A O 1
ATOM 732 N N . THR A 1 98 ? 3.432 -4.184 -0.280 1.00 86.19 98 THR A N 1
ATOM 733 C CA . THR A 1 98 ? 4.307 -5.323 -0.552 1.00 86.19 98 THR A CA 1
ATOM 734 C C . THR A 1 98 ? 4.150 -5.715 -2.009 1.00 86.19 98 THR A C 1
ATOM 736 O O . THR A 1 98 ? 3.031 -5.877 -2.487 1.00 86.19 98 THR A O 1
ATOM 739 N N . VAL A 1 99 ? 5.272 -5.868 -2.710 1.00 83.06 99 VAL A N 1
ATOM 740 C CA . VAL A 1 99 ? 5.299 -6.385 -4.080 1.00 83.06 99 VAL A CA 1
ATOM 741 C C . VAL A 1 99 ? 5.844 -7.802 -4.023 1.00 83.06 99 VAL A C 1
ATOM 743 O O . VAL A 1 99 ? 6.996 -8.005 -3.640 1.00 83.06 99 VAL A O 1
ATOM 746 N N . LEU A 1 100 ? 5.012 -8.770 -4.382 1.00 79.50 100 LEU A N 1
ATOM 747 C CA . LEU A 1 100 ? 5.421 -10.150 -4.581 1.00 79.50 100 LEU A CA 1
ATOM 748 C C . LEU A 1 100 ? 5.731 -10.327 -6.065 1.00 79.50 100 LEU A C 1
ATOM 750 O O . LEU A 1 100 ? 4.857 -10.109 -6.896 1.00 79.50 100 LEU A O 1
ATOM 754 N N . VAL A 1 101 ? 6.967 -10.687 -6.395 1.00 74.81 101 VAL A N 1
ATOM 755 C CA . VAL A 1 101 ? 7.372 -11.032 -7.762 1.00 74.81 101 VAL A CA 1
ATOM 756 C C . VAL A 1 101 ? 7.570 -12.539 -7.788 1.00 74.81 101 VAL A C 1
ATOM 758 O O . VAL A 1 101 ? 8.357 -13.052 -6.991 1.00 74.81 101 VAL A O 1
ATOM 761 N N . ASP A 1 102 ? 6.829 -13.233 -8.650 1.00 65.69 102 ASP A N 1
ATOM 762 C CA . ASP A 1 102 ? 7.033 -14.668 -8.863 1.00 65.69 102 ASP A CA 1
ATOM 763 C C . ASP A 1 102 ? 8.393 -14.847 -9.582 1.00 65.69 102 ASP A C 1
ATOM 765 O O . ASP A 1 102 ? 8.644 -14.115 -10.549 1.00 65.69 102 ASP A O 1
ATOM 769 N N . PRO A 1 103 ? 9.315 -15.693 -9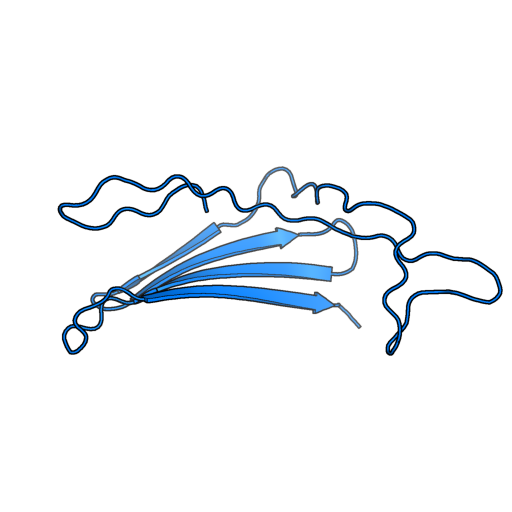.077 1.00 53.97 103 PRO A N 1
ATOM 770 C CA . PRO A 1 103 ? 10.675 -15.822 -9.608 1.00 53.97 103 PRO A CA 1
ATOM 771 C C . PRO A 1 103 ? 10.763 -16.416 -11.021 1.00 53.97 103 PRO A C 1
ATOM 773 O O . PRO A 1 103 ? 9.903 -17.243 -11.402 1.00 53.97 103 PRO A O 1
#